Protein AF-A0AAV0D5X5-F1 (afdb_monomer_lite)

Foldseek 3Di:
DDDDDDDDDDDPDDPDDDDDDDDDDPPDDDDDDDDCLLVVQDDPVRLVVQLVVCCVVPVPDDSVVSSVVVSLCSVCVVVVHDSVVSVPPDDD

Radius of gyration: 19.35 Å; chains: 1; bounding box: 50×35×41 Å

InterPro domains:
  IPR001932 PPM-type phosphatase-like domain [PF00481] (10-80)
  IPR001932 PPM-type phosphatase-like domain [PS51746] (1-92)
  IPR015655 Protein phosphatase 2C [PTHR13832] (8-77)
  IPR036457 PPM-type phosphatase-like domain superfamily [G3DSA:3.60.40.10] (1-92)
  IPR036457 PPM-type phosphatase-like domain superfamily [SSF81606] (9-69)

Structure (mmCIF, N/CA/C/O backbone):
data_AF-A0AAV0D5X5-F1
#
_entry.id   AF-A0AAV0D5X5-F1
#
loop_
_atom_site.group_PDB
_atom_site.id
_atom_site.type_symbol
_atom_site.label_atom_id
_atom_site.label_alt_id
_atom_site.label_comp_id
_atom_site.label_asym_id
_atom_site.label_entity_id
_atom_site.label_seq_id
_atom_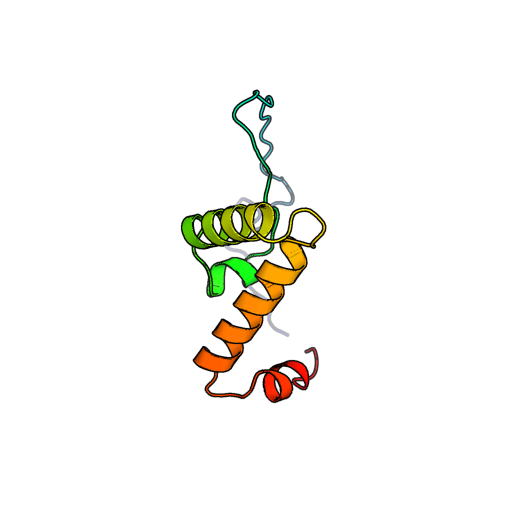site.pdbx_PDB_ins_code
_atom_site.Cartn_x
_atom_site.Cartn_y
_atom_site.Cartn_z
_atom_site.occupancy
_atom_site.B_iso_or_equiv
_atom_site.auth_seq_id
_atom_site.auth_comp_id
_atom_site.auth_asym_id
_atom_site.auth_atom_id
_atom_site.pdbx_PDB_model_num
ATOM 1 N N . MET A 1 1 ? -33.768 2.600 19.962 1.00 55.72 1 MET A N 1
ATOM 2 C CA . MET A 1 1 ? -33.603 2.782 18.503 1.00 55.72 1 MET A CA 1
ATOM 3 C C . MET A 1 1 ? -32.988 4.158 18.298 1.00 55.72 1 MET A C 1
ATOM 5 O O . MET A 1 1 ? -33.623 5.136 18.667 1.00 55.72 1 MET A O 1
ATOM 9 N N . PHE A 1 2 ? -31.735 4.238 17.849 1.00 64.88 2 PHE A N 1
ATOM 10 C CA . PHE A 1 2 ? -31.054 5.520 17.642 1.00 64.88 2 PHE A CA 1
ATOM 11 C C . PHE A 1 2 ? -31.657 6.182 16.393 1.00 64.88 2 PHE A C 1
ATOM 13 O O . PHE A 1 2 ? -31.555 5.630 15.299 1.00 64.88 2 PHE A O 1
ATOM 20 N N . ARG A 1 3 ? -32.361 7.306 16.559 1.00 63.12 3 ARG A N 1
ATOM 21 C CA . ARG A 1 3 ? -32.880 8.130 15.457 1.00 63.12 3 ARG A CA 1
ATOM 22 C C . ARG A 1 3 ? -32.131 9.451 15.488 1.00 63.12 3 ARG A C 1
ATOM 24 O O . ARG A 1 3 ? -32.238 10.187 16.460 1.00 63.12 3 ARG A O 1
ATOM 31 N N . ASN A 1 4 ? -31.350 9.702 14.447 1.00 74.25 4 ASN A N 1
ATOM 32 C CA . ASN A 1 4 ? -30.662 10.968 14.253 1.00 74.25 4 ASN A CA 1
ATOM 33 C C . ASN A 1 4 ? -31.612 11.905 13.490 1.00 74.25 4 ASN A C 1
ATOM 35 O O . ASN A 1 4 ? -32.114 11.523 12.429 1.00 74.25 4 ASN A O 1
ATOM 39 N N . GLU A 1 5 ? -31.923 13.073 14.055 1.00 80.19 5 GLU A N 1
ATOM 40 C CA . GLU A 1 5 ? -32.734 14.081 13.372 1.00 80.19 5 GLU A CA 1
ATOM 41 C C . GLU A 1 5 ? -31.883 14.773 12.311 1.00 80.19 5 GLU A C 1
ATOM 43 O O . GLU A 1 5 ? -30.816 15.314 12.587 1.00 80.19 5 GLU A O 1
ATOM 48 N N . TYR A 1 6 ? -32.354 14.732 11.070 1.00 80.19 6 TYR A N 1
ATOM 49 C CA . TYR A 1 6 ? -31.681 15.376 9.958 1.00 80.19 6 TYR A CA 1
ATOM 50 C C . TYR A 1 6 ? -31.801 16.907 10.067 1.00 80.19 6 TYR A C 1
ATOM 52 O O . TYR A 1 6 ? -32.903 17.450 10.109 1.00 80.19 6 TYR A O 1
ATOM 60 N N . ILE A 1 7 ? -30.662 17.601 10.076 1.00 83.38 7 ILE A N 1
ATOM 61 C CA . ILE A 1 7 ? -30.544 19.064 10.131 1.00 83.38 7 ILE A CA 1
ATOM 62 C C . ILE A 1 7 ? -29.959 19.557 8.797 1.00 83.38 7 ILE A C 1
ATOM 64 O O . ILE A 1 7 ? -28.739 19.614 8.624 1.00 83.38 7 ILE A O 1
ATOM 68 N N . GLY A 1 8 ? -30.803 19.895 7.821 1.00 84.25 8 GLY A N 1
ATOM 69 C CA . GLY A 1 8 ? -30.340 20.431 6.536 1.00 84.25 8 GLY A CA 1
ATOM 70 C C . GLY A 1 8 ? -31.429 20.547 5.470 1.00 84.25 8 GLY A C 1
ATOM 71 O O . GLY A 1 8 ? -32.600 20.290 5.733 1.00 84.25 8 GLY A O 1
ATOM 72 N N . GLN A 1 9 ? -31.031 20.946 4.258 1.00 86.06 9 GLN A N 1
ATOM 73 C CA . GLN A 1 9 ? -31.871 20.888 3.046 1.00 86.06 9 GLN A CA 1
ATOM 74 C C . GLN A 1 9 ? -31.288 19.978 1.942 1.00 86.06 9 GLN A C 1
ATOM 76 O O . GLN A 1 9 ? -31.961 19.714 0.948 1.00 86.06 9 GLN A O 1
ATOM 81 N N . THR A 1 10 ? -30.053 19.485 2.101 1.00 86.25 10 THR A N 1
ATOM 82 C CA . THR A 1 10 ? -29.351 18.572 1.182 1.00 86.25 10 THR A CA 1
ATOM 83 C C . THR A 1 10 ? -28.839 17.285 1.863 1.00 86.25 10 THR A C 1
ATOM 85 O O . THR A 1 10 ? -28.500 17.310 3.050 1.00 86.25 10 THR A O 1
ATOM 88 N N . PRO A 1 11 ? -28.748 16.141 1.156 1.00 85.44 11 PRO A N 1
ATOM 89 C CA . PRO A 1 11 ? -28.248 14.889 1.735 1.00 85.44 11 PRO A CA 1
ATOM 90 C C . PRO A 1 11 ? -26.832 15.024 2.319 1.00 85.44 11 PRO A C 1
ATOM 92 O O . PRO A 1 11 ? -25.961 15.609 1.680 1.00 85.44 11 PRO A O 1
ATOM 95 N N . TYR A 1 12 ? -26.576 14.436 3.494 1.00 86.81 12 TYR A N 1
ATOM 96 C CA . TYR A 1 12 ? -25.230 14.410 4.096 1.00 86.81 12 TYR A CA 1
ATOM 97 C C . TYR A 1 12 ? -24.244 13.505 3.356 1.00 86.81 12 TYR A C 1
ATOM 99 O O . TYR A 1 12 ? -23.036 13.702 3.441 1.00 86.81 12 TYR A O 1
ATOM 107 N N . ILE A 1 13 ? -24.761 12.497 2.657 1.00 89.25 13 ILE A N 1
ATOM 108 C CA . ILE A 1 13 ? -23.973 11.524 1.908 1.00 89.25 13 ILE A CA 1
ATOM 109 C C . ILE A 1 13 ? -24.438 11.589 0.461 1.00 89.25 13 ILE A C 1
ATOM 111 O O . ILE A 1 13 ? -25.638 11.544 0.183 1.00 89.25 13 ILE A O 1
ATOM 115 N N . SER A 1 14 ? -23.481 11.683 -0.456 1.00 90.12 14 SER A N 1
ATOM 116 C CA . SER A 1 14 ? -23.732 11.589 -1.890 1.00 90.12 14 SER A CA 1
ATOM 117 C C . SER A 1 14 ? -23.035 10.356 -2.451 1.00 90.12 14 SER A C 1
ATOM 119 O O . SER A 1 14 ? -21.896 10.075 -2.086 1.00 90.12 14 SER A O 1
ATOM 121 N N . CYS A 1 15 ? -23.693 9.656 -3.373 1.00 92.06 15 CYS A N 1
ATOM 122 C CA . CYS A 1 15 ? -23.095 8.555 -4.135 1.00 92.06 15 CYS A CA 1
ATOM 123 C C . CYS A 1 15 ? -22.438 9.057 -5.434 1.00 92.06 15 CYS A C 1
ATOM 125 O O . CYS A 1 15 ? -22.376 8.327 -6.421 1.00 92.06 15 CYS A O 1
ATOM 127 N N . ILE A 1 16 ? -22.021 10.326 -5.464 1.00 93.88 16 ILE A N 1
ATOM 128 C CA . ILE A 1 16 ? -21.420 10.963 -6.637 1.00 93.88 16 ILE A CA 1
ATOM 129 C C . ILE A 1 16 ? -19.896 10.867 -6.487 1.00 93.88 16 ILE A C 1
ATOM 131 O O . ILE A 1 16 ? -19.348 11.473 -5.565 1.00 93.88 16 ILE A O 1
ATOM 135 N N . PRO A 1 17 ? -19.193 10.116 -7.352 1.00 95.50 17 PRO A N 1
ATOM 136 C CA . PRO A 1 17 ? -17.746 9.992 -7.264 1.00 95.50 17 PRO A CA 1
ATOM 137 C C . PRO A 1 17 ? -17.040 11.239 -7.810 1.00 95.50 17 PRO A C 1
ATOM 139 O O . PRO A 1 17 ? -17.578 11.978 -8.636 1.00 95.50 17 PRO A O 1
ATOM 142 N N . SER A 1 18 ? -15.785 11.426 -7.405 1.00 94.69 18 SER A N 1
ATOM 143 C CA . SER A 1 18 ? -14.871 12.342 -8.090 1.00 94.69 18 SER A CA 1
ATOM 144 C C . SER A 1 18 ? -14.291 11.654 -9.328 1.00 94.69 18 SER A C 1
ATOM 146 O O . SER A 1 18 ? -13.767 10.545 -9.225 1.00 94.69 18 SER A O 1
ATOM 148 N N . LEU A 1 19 ? -14.384 12.296 -10.496 1.00 96.31 19 LEU A N 1
ATOM 149 C CA . LEU A 1 19 ? -13.865 11.773 -11.763 1.00 96.31 19 LEU A CA 1
ATOM 150 C C . LEU A 1 19 ? -12.675 12.612 -12.236 1.00 96.31 19 LEU A C 1
ATOM 152 O O . LEU A 1 19 ? -12.786 13.827 -12.397 1.00 96.31 19 LEU A O 1
ATOM 156 N N . ARG A 1 20 ? -11.547 11.955 -12.524 1.00 96.00 20 ARG A N 1
ATOM 157 C CA . ARG A 1 20 ? -10.343 12.594 -13.066 1.00 96.00 20 ARG A CA 1
ATOM 158 C C . ARG A 1 20 ? -9.801 11.792 -14.244 1.00 96.00 20 ARG A C 1
ATOM 160 O O . ARG A 1 20 ? -9.663 10.579 -14.155 1.00 96.00 20 ARG A O 1
ATOM 167 N N . HIS A 1 21 ? -9.454 12.489 -15.324 1.00 96.62 21 HIS A N 1
ATOM 168 C CA . HIS A 1 21 ? -8.787 11.906 -16.487 1.00 96.62 21 HIS A CA 1
ATOM 169 C C . HIS A 1 21 ? -7.306 12.285 -16.459 1.00 96.62 21 HIS A C 1
ATOM 171 O O . HIS A 1 21 ? -6.974 13.468 -16.357 1.00 96.62 21 HIS A O 1
ATOM 177 N N . HIS A 1 22 ? -6.423 11.293 -16.562 1.00 95.44 22 HIS A N 1
ATOM 178 C CA . HIS A 1 22 ? -4.980 11.493 -16.688 1.00 95.44 22 HIS A CA 1
ATOM 179 C C . HIS A 1 22 ? -4.499 10.840 -17.980 1.00 95.44 22 HIS A C 1
ATOM 181 O O . HIS A 1 22 ? -4.803 9.676 -18.237 1.00 95.44 22 HIS A O 1
ATOM 187 N N . ARG A 1 23 ? -3.783 11.594 -18.817 1.00 97.19 23 ARG A N 1
ATOM 188 C CA . ARG A 1 23 ? -3.186 11.057 -20.042 1.00 97.19 23 ARG A CA 1
ATOM 189 C C . ARG A 1 23 ? -1.781 10.578 -19.719 1.00 97.19 23 ARG A C 1
ATOM 191 O O . ARG A 1 23 ? -0.941 11.405 -19.377 1.00 97.19 23 ARG A O 1
ATOM 198 N N . LEU A 1 24 ? -1.548 9.282 -19.904 1.00 97.06 24 LEU A N 1
ATOM 199 C CA . LEU A 1 24 ? -0.244 8.668 -19.681 1.00 97.06 24 LEU A CA 1
ATOM 200 C C . LEU A 1 24 ? 0.832 9.318 -20.557 1.00 97.06 24 LEU A C 1
ATOM 202 O O . LEU A 1 24 ? 0.612 9.602 -21.740 1.00 97.06 24 LEU A O 1
ATOM 206 N N . CYS A 1 25 ? 1.996 9.539 -19.964 1.00 97.06 25 CYS A N 1
ATOM 207 C CA . CYS A 1 25 ? 3.192 10.025 -20.627 1.00 97.06 25 CYS A CA 1
ATOM 208 C C . CYS A 1 25 ? 4.374 9.078 -20.368 1.00 97.06 25 CYS A C 1
ATOM 210 O O . CYS A 1 25 ? 4.340 8.310 -19.412 1.00 97.06 25 CYS A O 1
ATOM 212 N N . PRO A 1 26 ? 5.457 9.146 -21.163 1.00 97.00 26 PRO A N 1
ATOM 213 C CA . PRO A 1 26 ? 6.620 8.273 -20.968 1.00 97.00 26 PRO A CA 1
ATOM 214 C C . PRO A 1 26 ? 7.338 8.418 -19.615 1.00 97.00 26 PRO A C 1
ATOM 216 O O . PRO A 1 26 ? 8.236 7.637 -19.333 1.00 97.00 26 PRO A O 1
ATOM 219 N N . LYS A 1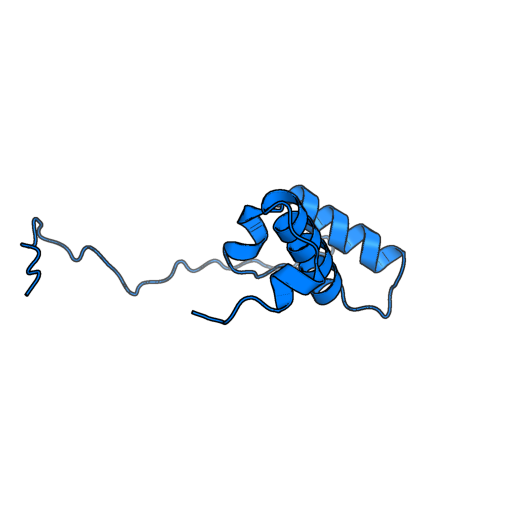 27 ? 6.996 9.438 -18.815 1.00 95.50 27 LYS A N 1
ATOM 220 C CA . LYS A 1 27 ? 7.520 9.641 -17.457 1.00 95.50 27 LYS A CA 1
ATOM 221 C C . LYS A 1 27 ? 6.658 8.981 -16.376 1.00 95.50 27 LYS A C 1
ATOM 223 O O . LYS A 1 27 ? 7.055 8.986 -15.220 1.00 95.50 27 LYS A O 1
ATOM 228 N N . ASP A 1 28 ? 5.468 8.490 -16.718 1.00 94.62 28 ASP A N 1
ATOM 229 C CA . ASP A 1 28 ? 4.615 7.773 -15.774 1.00 94.62 28 ASP A CA 1
ATOM 230 C C . ASP A 1 28 ? 5.109 6.323 -15.686 1.00 94.62 28 ASP A C 1
ATOM 232 O O . ASP A 1 28 ? 5.100 5.604 -16.686 1.00 94.62 28 ASP A O 1
ATOM 236 N N . HIS A 1 29 ? 5.552 5.904 -14.499 1.00 92.38 29 HIS A N 1
ATOM 237 C CA . HIS A 1 29 ? 6.143 4.579 -14.287 1.00 92.38 29 HIS A CA 1
ATOM 238 C C . HIS A 1 29 ? 5.114 3.552 -13.800 1.00 92.38 29 HIS A C 1
ATOM 240 O O . HIS A 1 29 ? 5.013 2.460 -14.355 1.00 92.38 29 HIS A O 1
ATOM 246 N N . PHE A 1 30 ? 4.323 3.907 -12.787 1.00 94.00 30 PHE A N 1
ATOM 247 C CA . PHE A 1 30 ? 3.302 3.042 -12.199 1.00 94.00 30 PHE A CA 1
ATOM 248 C C . PHE A 1 30 ? 2.183 3.864 -11.545 1.00 94.00 30 PHE A C 1
ATOM 250 O O . PHE A 1 30 ? 2.303 5.075 -11.354 1.00 94.00 30 PHE A O 1
ATOM 257 N N . LEU A 1 31 ? 1.079 3.194 -11.204 1.00 94.56 31 LEU A N 1
ATOM 258 C CA . LEU A 1 31 ? -0.046 3.759 -10.462 1.00 94.56 31 LEU A CA 1
ATOM 259 C C . LEU A 1 31 ? -0.311 2.901 -9.227 1.00 94.56 31 LEU A C 1
ATOM 261 O O . LEU A 1 31 ? -0.536 1.700 -9.355 1.00 94.56 31 LEU A O 1
ATOM 265 N N . VAL A 1 32 ? -0.346 3.529 -8.052 1.00 95.31 32 VAL A N 1
ATOM 266 C CA . VAL A 1 32 ? -0.761 2.870 -6.809 1.00 95.31 32 VAL A CA 1
ATOM 267 C C . VAL A 1 32 ? -2.214 3.221 -6.518 1.00 95.31 32 VAL A C 1
ATOM 269 O O . VAL A 1 32 ? -2.580 4.394 -6.449 1.00 95.31 32 VAL A O 1
ATOM 272 N N . LEU A 1 33 ? -3.040 2.189 -6.349 1.00 95.19 33 LEU A N 1
ATOM 273 C CA . LEU A 1 33 ? -4.411 2.296 -5.862 1.00 95.19 33 LEU A CA 1
ATOM 274 C C . LEU A 1 33 ? -4.513 1.472 -4.583 1.00 95.19 33 LEU A C 1
ATOM 276 O O . LEU A 1 33 ? -4.319 0.259 -4.612 1.00 95.19 33 LEU A O 1
ATOM 280 N N . SER A 1 34 ? -4.824 2.121 -3.469 1.00 94.81 34 SER A N 1
ATOM 281 C CA . SER A 1 34 ? -4.932 1.456 -2.174 1.00 94.81 34 SER A CA 1
ATOM 282 C C . SER A 1 34 ? -6.039 2.068 -1.325 1.00 94.81 34 SER A C 1
ATOM 284 O O . SER A 1 34 ? -6.508 3.181 -1.575 1.00 94.81 34 SER A O 1
ATOM 286 N N . SER A 1 35 ? -6.460 1.321 -0.308 1.00 94.12 35 SER A N 1
ATOM 287 C CA . SER A 1 35 ? -7.310 1.847 0.755 1.00 94.12 35 SER A CA 1
ATOM 288 C C . SER A 1 35 ? -6.518 2.761 1.696 1.00 94.12 35 SER A C 1
ATOM 290 O O . SER A 1 35 ? -5.284 2.824 1.662 1.00 94.12 35 SER A O 1
ATOM 292 N N . ASP A 1 36 ? -7.245 3.464 2.563 1.00 93.25 36 ASP A N 1
ATOM 293 C CA . ASP A 1 36 ? -6.687 4.304 3.623 1.00 93.25 36 ASP A CA 1
ATOM 294 C C . ASP A 1 36 ? -5.803 3.520 4.603 1.00 93.25 36 ASP A C 1
ATOM 296 O O . ASP A 1 36 ? -4.841 4.081 5.121 1.00 93.25 36 ASP A O 1
ATOM 300 N N . GLY A 1 37 ? -6.073 2.225 4.796 1.00 92.44 37 GLY A N 1
ATOM 301 C CA . GLY A 1 37 ? -5.271 1.326 5.626 1.00 92.44 37 GLY A CA 1
ATOM 302 C C . GLY A 1 37 ? -3.777 1.359 5.296 1.00 92.44 37 GLY A C 1
ATOM 303 O O . GLY A 1 37 ? -2.967 1.355 6.220 1.00 92.44 37 GLY A O 1
ATOM 304 N N . LEU A 1 38 ? -3.404 1.495 4.013 1.00 95.50 38 LEU A N 1
ATOM 305 C CA . LEU A 1 38 ? -1.996 1.631 3.615 1.00 95.50 38 LEU A CA 1
ATOM 306 C C . LEU A 1 38 ? -1.356 2.884 4.228 1.00 95.50 38 LEU A C 1
ATOM 308 O O . LEU A 1 38 ? -0.298 2.845 4.860 1.00 95.50 38 LEU A O 1
ATOM 312 N N . TYR A 1 39 ? -2.057 4.004 4.081 1.00 95.00 39 TYR A N 1
ATOM 313 C CA . TYR A 1 39 ? -1.569 5.331 4.435 1.00 95.00 39 TYR A CA 1
ATOM 314 C C . TYR A 1 39 ? -1.679 5.661 5.929 1.00 95.00 39 TYR A C 1
ATOM 316 O O . TYR A 1 39 ? -1.243 6.722 6.371 1.00 95.00 39 TYR A O 1
ATOM 324 N N . GLN A 1 40 ? -2.217 4.745 6.739 1.00 94.06 40 GLN A N 1
ATOM 325 C CA . GLN A 1 40 ? -2.136 4.831 8.200 1.00 94.06 40 GLN A CA 1
ATOM 326 C C . GLN A 1 40 ? -0.716 4.558 8.730 1.00 94.06 40 GLN A C 1
ATOM 328 O O . GLN A 1 40 ? -0.412 4.925 9.872 1.00 94.06 40 GLN A O 1
ATOM 333 N N . TYR A 1 41 ? 0.138 3.917 7.921 1.00 94.88 41 TYR A N 1
ATOM 334 C CA . TYR A 1 41 ? 1.486 3.479 8.306 1.00 94.88 41 TYR A CA 1
ATOM 335 C C . TYR A 1 41 ? 2.598 3.949 7.360 1.00 94.88 41 TYR A C 1
ATOM 337 O O . TYR A 1 41 ? 3.763 3.949 7.766 1.00 94.88 41 TYR A O 1
ATOM 345 N N . LEU A 1 42 ? 2.257 4.336 6.129 1.00 96.06 42 LEU A N 1
ATOM 346 C CA . LEU A 1 42 ? 3.197 4.755 5.087 1.00 96.06 42 LEU A CA 1
ATOM 347 C C . LEU A 1 42 ? 2.784 6.107 4.492 1.00 96.06 42 LEU A C 1
ATOM 349 O O . LEU A 1 42 ? 1.601 6.348 4.252 1.00 96.06 42 LEU A O 1
ATOM 353 N N . SER A 1 43 ? 3.749 6.986 4.217 1.0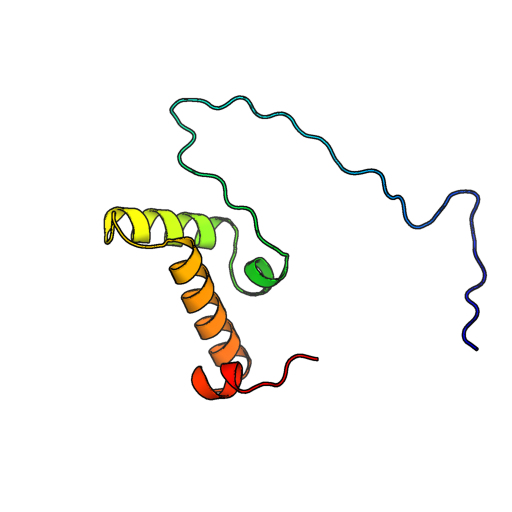0 96.88 43 SER A N 1
ATOM 354 C CA . SER A 1 43 ? 3.511 8.200 3.424 1.00 96.88 43 SER A CA 1
ATOM 355 C C . SER A 1 43 ? 3.464 7.893 1.921 1.00 96.88 43 SER A C 1
ATOM 357 O O . SER A 1 43 ? 3.902 6.832 1.476 1.00 96.88 43 SER A O 1
ATOM 359 N N . ASN A 1 44 ? 2.962 8.831 1.107 1.00 96.12 44 ASN A N 1
ATOM 360 C CA . ASN A 1 44 ? 2.974 8.673 -0.354 1.00 96.12 44 ASN A CA 1
ATOM 361 C C . ASN A 1 44 ? 4.402 8.505 -0.896 1.00 96.12 44 ASN A C 1
ATOM 363 O O . ASN A 1 44 ? 4.632 7.695 -1.789 1.00 96.12 44 ASN A O 1
ATOM 367 N N . GLU A 1 45 ? 5.354 9.256 -0.346 1.00 97.50 45 GLU A N 1
ATOM 368 C CA . GLU A 1 45 ? 6.766 9.219 -0.725 1.00 97.50 45 GLU A CA 1
ATOM 369 C C . GLU A 1 45 ? 7.410 7.885 -0.341 1.00 97.50 45 GLU A C 1
ATOM 371 O O . GLU A 1 45 ? 8.155 7.319 -1.136 1.00 97.50 45 GLU A O 1
ATOM 376 N N . GLU A 1 46 ? 7.088 7.351 0.841 1.00 96.94 46 GLU A N 1
ATOM 377 C CA . GLU A 1 46 ? 7.559 6.028 1.256 1.00 96.94 46 GLU A CA 1
ATOM 378 C C . GLU A 1 46 ? 7.010 4.934 0.340 1.00 96.94 46 GLU A C 1
ATOM 380 O O . GLU A 1 46 ? 7.770 4.081 -0.102 1.00 96.94 46 GLU A O 1
ATOM 385 N N . VAL A 1 47 ? 5.717 4.975 -0.002 1.00 97.06 47 VAL A N 1
ATOM 386 C CA . VAL A 1 47 ? 5.112 4.000 -0.924 1.00 97.06 47 VAL A CA 1
ATOM 387 C C . VAL A 1 47 ? 5.824 4.009 -2.277 1.00 97.06 47 VAL A C 1
ATOM 389 O O . VAL A 1 47 ? 6.179 2.946 -2.780 1.00 97.06 47 VAL A O 1
ATOM 392 N N . VAL A 1 48 ? 6.064 5.192 -2.852 1.00 96.31 48 VAL A N 1
ATOM 393 C CA . VAL A 1 48 ? 6.798 5.320 -4.121 1.00 96.31 48 VAL A CA 1
ATOM 394 C C . VAL A 1 48 ? 8.218 4.769 -3.981 1.00 96.31 48 VAL A C 1
ATOM 396 O O . VAL A 1 48 ? 8.611 3.939 -4.795 1.00 96.31 48 VAL A O 1
ATOM 399 N N . SER A 1 49 ? 8.944 5.146 -2.922 1.00 96.44 49 SER A N 1
ATOM 400 C CA . SER A 1 49 ? 10.308 4.659 -2.680 1.00 96.44 49 SER A CA 1
ATOM 401 C C . SER A 1 49 ? 10.363 3.140 -2.536 1.00 96.44 49 SER A C 1
ATOM 403 O O . SER A 1 49 ? 11.236 2.520 -3.128 1.00 96.44 49 SER A O 1
ATOM 405 N N . HIS A 1 50 ? 9.436 2.528 -1.793 1.00 96.00 50 HIS A N 1
ATOM 406 C CA . HIS A 1 50 ? 9.414 1.077 -1.596 1.00 96.00 50 HIS A CA 1
ATOM 407 C C . HIS A 1 50 ? 9.150 0.332 -2.909 1.00 96.00 50 HIS A C 1
ATOM 409 O O . HIS A 1 50 ? 9.775 -0.697 -3.161 1.00 96.00 50 HIS A O 1
ATOM 415 N N . VAL A 1 51 ? 8.252 0.847 -3.753 1.00 95.81 51 VAL A N 1
ATOM 416 C CA . VAL A 1 51 ? 7.956 0.246 -5.061 1.00 95.81 51 VAL A CA 1
ATOM 417 C C . VAL A 1 51 ? 9.149 0.370 -6.004 1.00 95.81 51 VAL A C 1
ATOM 419 O O . VAL A 1 51 ? 9.542 -0.632 -6.595 1.00 95.81 51 VAL A O 1
ATOM 422 N N . GLU A 1 52 ? 9.743 1.561 -6.123 1.00 94.75 52 GLU A N 1
ATOM 423 C CA . GLU A 1 52 ? 10.913 1.786 -6.983 1.00 94.75 52 GLU A CA 1
ATOM 424 C C . GLU A 1 52 ? 12.089 0.894 -6.561 1.00 94.75 52 GLU A C 1
ATOM 426 O O . GLU A 1 52 ? 12.597 0.118 -7.373 1.00 94.75 52 GLU A O 1
ATOM 431 N N . ASP A 1 53 ? 12.441 0.907 -5.271 1.00 95.00 53 ASP A N 1
ATOM 432 C CA . ASP A 1 53 ? 13.512 0.083 -4.706 1.00 95.00 53 ASP A CA 1
ATOM 433 C C . ASP A 1 53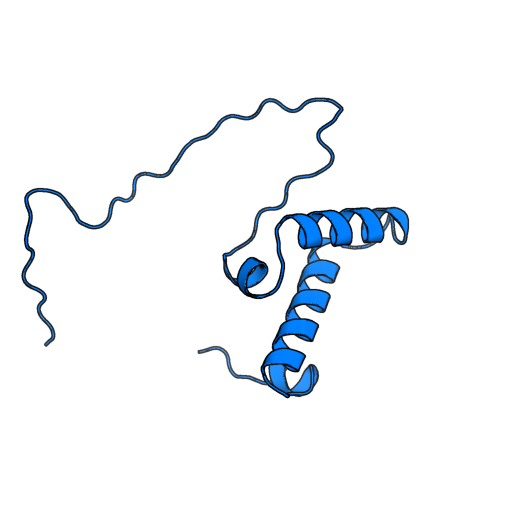 ? 13.291 -1.415 -4.940 1.00 95.00 53 ASP A C 1
ATOM 435 O O . ASP A 1 53 ? 14.240 -2.162 -5.199 1.00 95.00 53 ASP A O 1
ATOM 439 N N . PHE A 1 54 ? 12.050 -1.881 -4.786 1.00 95.75 54 PHE A N 1
ATOM 440 C CA . PHE A 1 54 ? 11.720 -3.291 -4.940 1.00 95.75 54 PHE A CA 1
ATOM 441 C C . PHE A 1 54 ? 11.779 -3.721 -6.405 1.00 95.75 54 PHE A C 1
ATOM 443 O O . PHE A 1 54 ? 12.364 -4.760 -6.704 1.00 95.75 54 PHE A O 1
ATOM 450 N N . MET A 1 55 ? 11.238 -2.911 -7.318 1.00 92.88 55 MET A N 1
ATOM 451 C CA . MET A 1 55 ? 11.274 -3.191 -8.755 1.00 92.88 55 MET A CA 1
ATOM 452 C C . MET A 1 55 ? 12.706 -3.222 -9.305 1.00 92.88 55 MET A C 1
ATOM 454 O O . MET A 1 55 ? 12.995 -4.025 -10.191 1.00 92.88 55 MET A O 1
ATOM 458 N N . GLU A 1 56 ? 13.617 -2.400 -8.772 1.00 94.12 56 GLU A N 1
ATOM 459 C CA . GLU A 1 56 ? 15.037 -2.451 -9.143 1.00 94.12 56 GLU A CA 1
ATOM 460 C C . GLU A 1 56 ? 15.736 -3.724 -8.643 1.00 94.12 56 GLU A C 1
ATOM 462 O O . GLU A 1 56 ? 16.536 -4.323 -9.365 1.00 94.12 56 GLU A O 1
ATOM 467 N N . LYS A 1 57 ? 15.453 -4.146 -7.405 1.00 94.12 57 LYS A N 1
ATOM 468 C CA . LYS A 1 57 ? 16.131 -5.286 -6.761 1.00 94.12 57 LYS A CA 1
ATOM 469 C C . LYS A 1 57 ? 15.553 -6.639 -7.178 1.00 94.12 57 LYS A C 1
ATOM 471 O O . LYS A 1 57 ? 16.289 -7.623 -7.232 1.00 94.12 57 LYS A O 1
ATOM 476 N N . CYS A 1 58 ? 14.249 -6.700 -7.434 1.00 93.19 58 CYS A N 1
ATOM 477 C CA . CYS A 1 58 ? 13.504 -7.917 -7.739 1.00 93.19 58 CYS A CA 1
ATOM 478 C C . CYS A 1 58 ? 12.515 -7.659 -8.892 1.00 93.19 58 CYS A C 1
ATOM 480 O O . CYS A 1 58 ? 11.315 -7.507 -8.657 1.00 93.19 58 CYS A O 1
ATOM 482 N N . PRO A 1 59 ? 12.995 -7.611 -10.147 1.00 89.06 59 PRO A N 1
ATOM 483 C CA . PRO A 1 59 ? 12.159 -7.250 -11.294 1.00 89.06 59 PRO A CA 1
ATOM 484 C C . PRO A 1 59 ? 11.017 -8.241 -11.575 1.00 89.06 59 PRO A C 1
ATOM 486 O O . PRO A 1 59 ? 10.016 -7.850 -12.169 1.00 89.06 59 PRO A O 1
ATOM 489 N N . ASP A 1 60 ? 11.144 -9.496 -11.129 1.00 92.44 60 ASP A N 1
ATOM 490 C CA . ASP A 1 60 ? 10.119 -10.543 -11.279 1.00 92.44 60 ASP A CA 1
ATOM 491 C C . ASP A 1 60 ? 9.205 -10.686 -10.041 1.00 92.44 60 ASP A C 1
ATOM 493 O O . ASP A 1 60 ? 8.351 -11.574 -9.995 1.00 92.44 60 ASP A O 1
ATOM 497 N N . GLY A 1 61 ? 9.407 -9.863 -9.006 1.00 92.56 61 GLY A N 1
ATOM 498 C CA . GLY A 1 61 ? 8.641 -9.915 -7.761 1.00 92.56 61 GLY A CA 1
ATOM 499 C C . GLY A 1 61 ? 7.317 -9.146 -7.813 1.00 92.56 61 GLY A C 1
ATOM 500 O O . GLY A 1 61 ? 7.045 -8.396 -8.748 1.00 92.56 61 GLY A O 1
ATOM 501 N N . ASP A 1 62 ? 6.510 -9.283 -6.755 1.00 95.19 62 ASP A N 1
ATOM 502 C CA . ASP A 1 62 ? 5.268 -8.521 -6.579 1.00 95.19 62 ASP A CA 1
ATOM 503 C C . ASP A 1 62 ? 5.480 -7.304 -5.644 1.00 95.19 62 ASP A C 1
ATOM 505 O O . ASP A 1 62 ? 5.577 -7.474 -4.421 1.00 95.19 62 ASP A O 1
ATOM 509 N N . PRO A 1 63 ? 5.529 -6.065 -6.178 1.00 95.00 63 PRO A N 1
ATOM 510 C CA . PRO A 1 63 ? 5.700 -4.864 -5.361 1.00 95.00 63 PRO A CA 1
ATOM 511 C C . PRO A 1 63 ? 4.499 -4.584 -4.445 1.00 95.00 63 PRO A C 1
ATOM 513 O O . PRO A 1 63 ? 4.668 -3.965 -3.394 1.00 95.00 63 PRO A O 1
ATOM 516 N N . ALA A 1 64 ? 3.290 -5.034 -4.797 1.00 95.06 64 ALA A N 1
ATOM 517 C CA . ALA A 1 64 ? 2.112 -4.842 -3.955 1.00 95.06 64 ALA A CA 1
ATOM 518 C C . ALA A 1 64 ? 2.174 -5.742 -2.716 1.00 95.06 64 ALA A C 1
ATOM 520 O O . ALA A 1 64 ? 1.885 -5.282 -1.610 1.00 95.06 64 ALA A O 1
ATOM 521 N N . GLN A 1 65 ? 2.610 -6.996 -2.882 1.00 94.69 65 GLN A N 1
ATOM 522 C CA . GLN A 1 65 ? 2.857 -7.891 -1.752 1.00 94.69 65 GLN A CA 1
ATOM 523 C C . GLN A 1 65 ? 3.934 -7.318 -0.821 1.00 94.69 65 GLN A C 1
ATOM 525 O O . GLN A 1 65 ? 3.733 -7.284 0.392 1.00 94.69 65 GLN A O 1
ATOM 530 N N . HIS A 1 66 ? 5.028 -6.791 -1.379 1.00 94.94 66 HIS A N 1
ATOM 531 C CA . HIS A 1 66 ? 6.086 -6.166 -0.585 1.00 94.94 66 HIS A CA 1
ATOM 532 C C . HIS A 1 66 ? 5.578 -4.981 0.256 1.00 94.94 66 HIS A C 1
ATOM 534 O O . HIS A 1 66 ? 5.892 -4.882 1.443 1.00 94.94 66 HIS A O 1
ATOM 540 N N . LEU A 1 67 ? 4.741 -4.109 -0.321 1.00 95.62 67 LEU A N 1
ATOM 541 C CA . LEU A 1 67 ? 4.114 -3.006 0.419 1.00 95.62 67 LEU A CA 1
ATOM 542 C C . LEU A 1 67 ? 3.220 -3.497 1.567 1.00 95.62 67 LEU A C 1
ATOM 544 O O . LEU A 1 67 ? 3.190 -2.875 2.630 1.00 95.62 67 LEU A O 1
ATOM 548 N N . ILE A 1 68 ? 2.488 -4.596 1.364 1.00 94.25 68 ILE A N 1
ATOM 549 C CA . ILE A 1 68 ? 1.647 -5.198 2.406 1.00 94.25 68 ILE A CA 1
ATOM 550 C C . ILE A 1 68 ? 2.516 -5.755 3.539 1.00 94.25 68 ILE A C 1
ATOM 552 O O . ILE A 1 68 ? 2.204 -5.531 4.707 1.00 94.25 68 ILE A O 1
ATOM 556 N N . GLU A 1 69 ? 3.610 -6.444 3.220 1.00 93.56 69 GLU A N 1
ATOM 557 C CA . GLU A 1 69 ? 4.545 -6.983 4.215 1.00 93.56 69 GLU A CA 1
ATOM 558 C C . GLU A 1 69 ? 5.173 -5.867 5.064 1.00 93.56 69 GLU A C 1
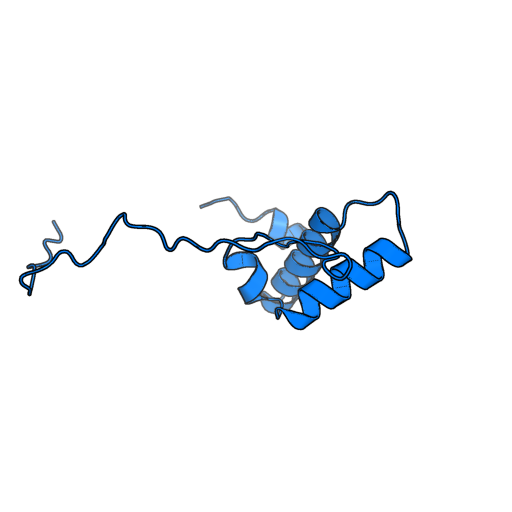ATOM 560 O O . GLU A 1 69 ? 5.158 -5.946 6.295 1.00 93.56 69 GLU A O 1
ATOM 565 N N . GLU A 1 70 ? 5.642 -4.789 4.426 1.00 94.69 70 GLU A N 1
ATOM 566 C CA . GLU A 1 70 ? 6.179 -3.611 5.119 1.00 94.69 70 GLU A CA 1
ATOM 567 C C . GLU A 1 70 ? 5.120 -2.948 6.015 1.00 94.69 70 GLU A C 1
ATOM 569 O O . GLU A 1 70 ? 5.390 -2.606 7.171 1.00 94.69 70 GLU A O 1
ATOM 574 N N . LEU A 1 71 ? 3.885 -2.807 5.520 1.00 94.94 71 LEU A N 1
ATOM 575 C CA . LEU A 1 71 ? 2.775 -2.287 6.316 1.00 94.94 71 LEU A CA 1
ATOM 576 C C . LEU A 1 71 ? 2.517 -3.141 7.553 1.00 94.94 71 LEU A C 1
ATOM 578 O O . LEU A 1 71 ? 2.390 -2.601 8.653 1.00 94.94 71 LEU A O 1
ATOM 582 N N . LEU A 1 72 ? 2.417 -4.459 7.384 1.00 92.81 72 LEU A N 1
ATOM 583 C CA . LEU A 1 72 ? 2.111 -5.381 8.474 1.00 92.81 72 LEU A CA 1
ATOM 584 C C . LEU A 1 72 ? 3.229 -5.371 9.520 1.00 92.81 72 LEU A C 1
ATOM 586 O O . LEU A 1 72 ? 2.949 -5.359 10.718 1.00 92.81 72 LEU A O 1
ATOM 590 N N . PHE A 1 73 ? 4.486 -5.270 9.085 1.00 93.31 73 PHE A N 1
ATOM 591 C CA . PHE A 1 73 ? 5.626 -5.100 9.980 1.00 93.31 73 PHE A CA 1
ATOM 592 C C . PHE A 1 73 ? 5.531 -3.804 10.803 1.00 93.31 73 PHE A C 1
ATOM 594 O O . PHE A 1 73 ? 5.687 -3.821 12.030 1.00 93.31 73 PHE A O 1
ATOM 601 N N . ARG A 1 74 ? 5.207 -2.668 10.167 1.00 93.88 74 ARG A N 1
ATOM 602 C CA . ARG A 1 74 ? 4.992 -1.388 10.868 1.00 93.88 74 ARG A CA 1
ATOM 603 C C . ARG A 1 74 ? 3.791 -1.439 11.810 1.00 93.88 74 ARG A C 1
ATOM 605 O O . ARG A 1 74 ? 3.856 -0.880 12.908 1.00 93.88 74 ARG A O 1
ATOM 612 N N . ALA A 1 75 ? 2.715 -2.112 11.409 1.00 93.25 75 ALA A N 1
ATOM 613 C CA . ALA A 1 75 ? 1.523 -2.289 12.225 1.00 93.25 75 ALA A CA 1
ATOM 614 C C . ALA A 1 75 ? 1.812 -3.114 13.484 1.00 93.25 75 ALA A C 1
ATOM 616 O O . ALA A 1 75 ? 1.480 -2.662 14.582 1.00 93.25 75 ALA A O 1
ATOM 617 N N . ALA A 1 76 ? 2.515 -4.240 13.343 1.00 92.69 76 ALA A N 1
ATOM 618 C CA . ALA A 1 76 ? 2.926 -5.094 14.456 1.00 92.69 76 ALA A CA 1
ATOM 619 C C . ALA A 1 76 ? 3.834 -4.328 15.429 1.00 92.69 76 ALA A C 1
ATOM 621 O O . ALA A 1 76 ? 3.567 -4.260 16.631 1.00 92.69 76 ALA A O 1
ATOM 622 N N . LYS A 1 77 ? 4.831 -3.607 14.896 1.00 91.69 77 LYS A N 1
ATOM 623 C CA . LYS A 1 77 ? 5.725 -2.758 15.695 1.00 91.69 77 LYS A CA 1
ATOM 624 C C . LYS A 1 77 ? 4.974 -1.673 16.471 1.00 91.69 77 LYS A C 1
ATOM 626 O O . LYS A 1 77 ? 5.303 -1.411 17.626 1.00 91.69 77 LYS A O 1
ATOM 631 N N . LYS A 1 78 ? 3.970 -1.035 15.859 1.00 91.31 78 LYS A N 1
ATOM 632 C CA . LYS A 1 78 ? 3.140 -0.008 16.513 1.00 91.31 78 LYS A CA 1
ATOM 633 C C . LYS A 1 78 ? 2.238 -0.601 17.598 1.00 91.31 78 LYS A C 1
ATOM 635 O O . LYS A 1 78 ? 2.004 0.060 18.606 1.00 91.31 78 LYS A O 1
ATOM 640 N N . ALA A 1 79 ? 1.750 -1.823 17.396 1.00 89.19 79 ALA A N 1
ATOM 641 C CA . ALA A 1 79 ? 0.939 -2.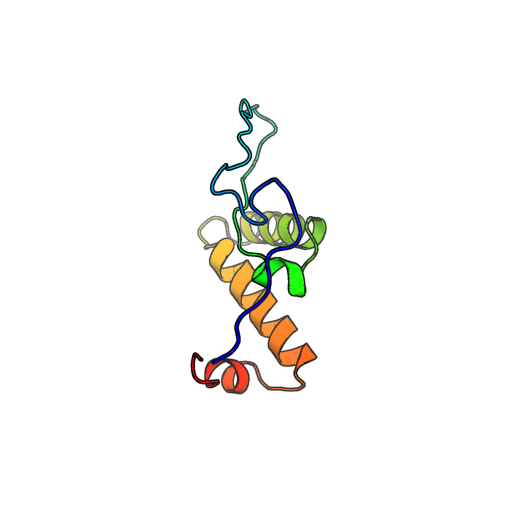558 18.363 1.00 89.19 79 ALA A CA 1
ATOM 642 C C . ALA A 1 79 ? 1.766 -3.218 19.483 1.00 89.19 79 ALA A C 1
ATOM 644 O O . ALA A 1 79 ? 1.184 -3.715 20.441 1.00 89.19 79 ALA A O 1
ATOM 645 N N . VAL A 1 80 ? 3.104 -3.188 19.394 1.00 90.38 80 VAL A N 1
ATOM 646 C CA . VAL A 1 80 ? 4.017 -3.907 20.302 1.00 90.38 80 VAL A CA 1
ATOM 647 C C . VAL A 1 80 ? 3.710 -5.413 20.298 1.00 90.38 80 VAL A C 1
ATOM 649 O O . VAL A 1 80 ? 3.650 -6.057 21.341 1.00 90.38 80 VAL A O 1
ATOM 652 N N . MET A 1 81 ? 3.488 -5.955 19.100 1.00 90.06 81 MET A N 1
ATOM 653 C CA . MET A 1 81 ? 3.175 -7.362 18.843 1.00 90.06 81 MET A CA 1
ATOM 654 C C . MET A 1 81 ? 4.172 -7.954 17.845 1.00 90.06 81 MET A C 1
ATOM 656 O O . MET A 1 81 ? 4.769 -7.216 17.053 1.00 90.06 81 MET A O 1
ATOM 660 N N . ASP A 1 82 ? 4.335 -9.277 17.861 1.00 87.06 82 ASP A N 1
ATOM 661 C CA . ASP A 1 82 ? 5.017 -9.967 16.762 1.00 87.06 82 ASP A CA 1
ATOM 662 C C . ASP A 1 82 ? 4.143 -9.961 15.495 1.00 87.06 82 ASP A C 1
ATOM 664 O O . ASP A 1 82 ? 2.914 -9.881 15.554 1.00 87.06 82 ASP A O 1
ATOM 668 N N . PHE A 1 83 ? 4.777 -10.059 14.327 1.00 83.31 83 PHE A N 1
ATOM 669 C CA . PHE A 1 83 ? 4.079 -10.140 13.044 1.00 83.31 83 PHE A CA 1
ATOM 670 C C . PHE A 1 83 ? 3.071 -11.299 13.004 1.00 83.31 83 PHE A C 1
ATOM 672 O O . PHE A 1 83 ? 1.952 -11.120 12.526 1.00 83.31 83 PHE A O 1
ATOM 679 N N . HIS A 1 84 ? 3.438 -12.466 13.543 1.00 84.56 84 HIS A N 1
ATOM 680 C CA . HIS A 1 84 ? 2.551 -13.633 13.557 1.00 84.56 84 HIS A CA 1
ATOM 681 C C . HIS A 1 84 ? 1.347 -13.412 14.475 1.00 84.56 84 HIS A C 1
ATOM 683 O O . HIS A 1 84 ? 0.224 -13.728 14.096 1.00 84.56 84 HIS A O 1
ATOM 689 N N . GLU A 1 85 ? 1.560 -12.782 15.634 1.00 84.12 85 GLU A N 1
ATOM 690 C CA . GLU A 1 85 ? 0.475 -12.452 16.564 1.00 84.12 85 GLU A CA 1
ATOM 691 C C . GLU A 1 85 ? -0.532 -11.479 15.943 1.00 84.12 85 GLU A C 1
ATOM 693 O O . GLU A 1 85 ? -1.727 -11.569 16.218 1.00 84.12 85 GLU A O 1
ATOM 698 N N . LEU A 1 86 ? -0.068 -10.548 15.100 1.00 85.56 86 LEU A N 1
ATOM 699 C CA . LEU A 1 86 ? -0.947 -9.624 14.385 1.00 85.56 86 LEU A CA 1
ATOM 700 C C . LEU A 1 86 ? -1.803 -10.343 13.334 1.00 85.56 86 LEU A C 1
ATOM 702 O O . LEU A 1 86 ? -2.975 -10.008 13.172 1.00 85.56 86 LEU A O 1
ATOM 706 N N . LEU A 1 87 ? -1.238 -11.324 12.627 1.00 85.12 87 LEU A N 1
ATOM 707 C CA . LEU A 1 87 ? -1.969 -12.111 11.628 1.00 85.12 87 LEU A CA 1
ATOM 708 C C . LEU A 1 87 ? -3.040 -13.020 12.243 1.00 85.12 87 LEU A C 1
ATOM 710 O O . LEU A 1 87 ? -4.041 -13.304 11.588 1.00 85.12 87 LEU A O 1
ATOM 714 N N . ASP A 1 88 ? -2.853 -13.430 13.497 1.00 87.56 88 ASP A N 1
ATOM 715 C CA . ASP A 1 88 ? -3.807 -14.258 14.238 1.00 87.56 88 ASP A CA 1
ATOM 716 C C . ASP A 1 88 ? -5.010 -13.463 14.787 1.00 87.56 88 ASP A C 1
ATOM 718 O O . ASP A 1 88 ? -5.948 -14.053 15.336 1.00 87.56 88 ASP A O 1
ATOM 722 N N . ILE A 1 89 ? -5.028 -12.130 14.641 1.00 83.31 89 ILE A N 1
ATOM 723 C CA . ILE A 1 89 ? -6.159 -11.302 15.074 1.00 83.31 89 ILE A CA 1
ATOM 724 C C . ILE A 1 89 ? -7.394 -11.654 14.224 1.00 83.31 89 ILE A C 1
ATOM 726 O O . ILE A 1 89 ? -7.362 -11.516 12.997 1.00 83.31 89 ILE A O 1
ATOM 730 N N . PRO A 1 90 ? -8.515 -12.076 14.845 1.00 81.88 90 PRO A N 1
ATOM 731 C CA . PRO A 1 90 ? -9.717 -12.429 14.106 1.00 81.88 90 PRO A CA 1
ATOM 732 C C . PRO A 1 90 ? -10.262 -11.218 13.349 1.00 81.88 90 PRO A C 1
ATOM 734 O O . PRO A 1 90 ? -10.330 -10.107 13.879 1.00 81.88 90 PRO A O 1
ATOM 737 N N . GLN A 1 91 ? -10.683 -11.453 12.106 1.00 75.81 91 GLN A N 1
ATOM 738 C CA . GLN A 1 91 ? -11.382 -10.445 11.316 1.00 75.81 91 GLN A CA 1
ATOM 739 C C . GLN A 1 91 ? -12.698 -10.086 12.022 1.00 75.81 91 GLN A C 1
ATOM 741 O O . GLN A 1 91 ? -13.429 -10.978 12.458 1.00 75.81 91 GLN A O 1
ATOM 746 N N . GLY A 1 92 ? -12.928 -8.782 12.196 1.00 60.47 92 GLY A N 1
ATOM 747 C CA . GLY A 1 92 ? -14.085 -8.232 12.911 1.00 60.47 92 GLY A CA 1
ATOM 748 C C . GLY A 1 92 ? -15.419 -8.437 12.208 1.00 60.47 92 GLY A C 1
ATOM 749 O O . GLY A 1 92 ? -15.426 -8.629 10.972 1.00 60.47 92 GLY A O 1
#

pLDDT: mean 90.64, std 8.08, range [55.72, 97.5]

Organism: NCBI:txid186058

Sequence (92 aa):
MFRNEYIGQTPYISCIPSLRHHRLCPKDHFLVLSSDGLYQYLSNEEVVSHVEDFMEKCPDGDPAQHLIEELLFRAAKKAVMDFHELLDIPQG

Secondary structure (DSSP, 8-state):
---PPP-SSS-S-------------TT--------HHHHTT--HHHHHHHHHHHHHH-TTS-HHHHHHHHHHHHHHHHHT--HHHHHTSPP-